Protein AF-A0A2D0J363-F1 (afdb_monomer_lite)

pLDDT: mean 79.47, std 14.92, range [36.75, 96.25]

Foldseek 3Di:
DDDPPPPPDDPPVVLVVQCVVQVVPVVSVCCCCCPVVVHDDPDPDDPDDPVRVVVLDDDDDLVVLAQFDWDKDWDDDWFADKTKIWIWGDDDPPRRIDIDMAIEHAPVLLVDPPNPCNVVVVVCCVVVVYPYDYDRTDDVCVVVVVVVVSCCRRNVNNVCVVPVNDPD

InterPro domains:
  IPR005021 Terminase large subunit-like [PTHR41287] (11-152)
  IPR046462 Terminase large subunit-like, endonuclease domain [PF20441] (14-146)

Radius of gyration: 23.43 Å; chains: 1; bounding box: 70×46×51 Å

Organism: Xenorhabdus budapestensis (NCBI:txid290110)

Structure (mmCIF, N/CA/C/O backbone):
data_AF-A0A2D0J363-F1
#
_entry.id   AF-A0A2D0J363-F1
#
loop_
_atom_site.group_PDB
_atom_site.id
_atom_site.type_symbol
_atom_site.label_atom_id
_atom_site.label_alt_id
_atom_site.label_comp_id
_atom_site.label_asym_id
_atom_site.label_entity_id
_atom_site.label_seq_id
_atom_site.pdbx_PDB_ins_code
_atom_site.Cartn_x
_atom_site.Cartn_y
_atom_site.Cartn_z
_atom_site.occupancy
_atom_site.B_iso_or_equiv
_atom_site.auth_seq_id
_atom_site.auth_comp_id
_atom_site.auth_asym_id
_atom_site.auth_atom_id
_atom_site.pdbx_PDB_model_num
ATOM 1 N N . MET A 1 1 ? 25.646 29.805 -26.004 1.00 36.75 1 MET A N 1
ATOM 2 C CA . MET A 1 1 ? 25.354 29.378 -24.619 1.00 36.75 1 MET A CA 1
ATOM 3 C C . MET A 1 1 ? 26.085 28.066 -24.397 1.00 36.75 1 MET A C 1
ATOM 5 O O . MET A 1 1 ? 25.711 27.077 -25.008 1.00 36.75 1 MET A O 1
ATOM 9 N N . ASN A 1 2 ? 27.182 28.088 -23.638 1.00 37.69 2 ASN A N 1
ATOM 10 C CA . ASN A 1 2 ? 27.960 26.889 -23.325 1.00 37.69 2 ASN A CA 1
ATOM 11 C C . ASN A 1 2 ? 27.240 26.110 -22.225 1.00 37.69 2 ASN A C 1
ATOM 13 O O . ASN A 1 2 ? 27.220 26.542 -21.076 1.00 37.69 2 ASN A O 1
ATOM 17 N N . LEU A 1 3 ? 26.650 24.973 -22.584 1.00 44.69 3 LEU A N 1
ATOM 18 C CA . LEU A 1 3 ? 26.275 23.951 -21.617 1.00 44.69 3 LEU A CA 1
ATOM 19 C C . LEU A 1 3 ? 27.561 23.214 -21.233 1.00 44.69 3 LEU A C 1
ATOM 21 O O . LEU A 1 3 ? 28.046 22.375 -21.988 1.00 44.69 3 LEU A O 1
ATOM 25 N N . SER A 1 4 ? 28.144 23.553 -20.082 1.00 46.59 4 SER A N 1
ATOM 26 C CA . SER A 1 4 ? 29.153 22.701 -19.457 1.00 46.59 4 SER A CA 1
ATOM 27 C C . SER A 1 4 ? 28.446 21.441 -18.964 1.00 46.59 4 SER A C 1
ATOM 29 O O . SER A 1 4 ? 27.830 21.431 -17.897 1.00 46.59 4 SER A O 1
ATOM 31 N N . CYS A 1 5 ? 28.483 20.390 -19.776 1.00 47.28 5 CYS A N 1
ATOM 32 C CA . CYS A 1 5 ? 28.161 19.048 -19.329 1.00 47.28 5 CYS A CA 1
ATOM 33 C C . CYS A 1 5 ? 29.194 18.706 -18.251 1.00 47.28 5 CYS A C 1
ATOM 35 O O . CYS A 1 5 ? 30.387 18.674 -18.547 1.00 47.28 5 CYS A O 1
ATOM 37 N N . ALA A 1 6 ? 28.771 18.555 -16.996 1.00 53.34 6 ALA A N 1
ATOM 38 C CA . ALA A 1 6 ? 29.667 18.096 -15.946 1.00 53.34 6 ALA A CA 1
ATOM 39 C C . ALA A 1 6 ? 30.174 16.706 -16.352 1.00 53.34 6 ALA A C 1
ATOM 41 O O . ALA A 1 6 ? 29.412 15.738 -16.358 1.00 53.34 6 ALA A O 1
ATOM 42 N N . GLU A 1 7 ? 31.437 16.618 -16.760 1.00 54.91 7 GLU A N 1
ATOM 43 C CA . GLU A 1 7 ? 32.107 15.341 -16.947 1.00 54.91 7 GLU A CA 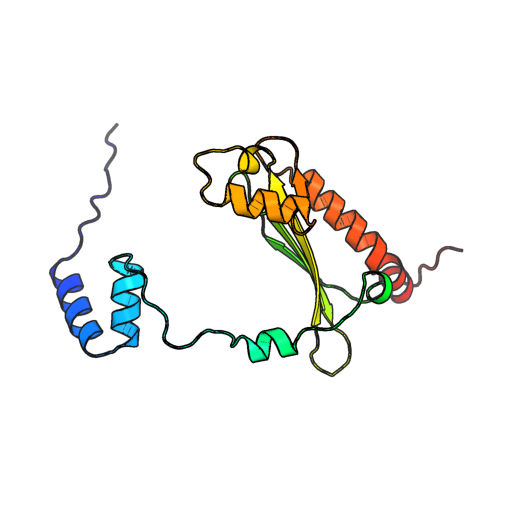1
ATOM 44 C C . GLU A 1 7 ? 32.204 14.685 -15.569 1.00 54.91 7 GLU A C 1
ATOM 46 O O . GLU A 1 7 ? 33.000 15.080 -14.717 1.00 54.91 7 GLU A O 1
ATOM 51 N N . PHE A 1 8 ? 31.348 13.697 -15.320 1.00 57.38 8 PHE A N 1
ATOM 52 C CA . PHE A 1 8 ? 31.499 12.806 -14.179 1.00 57.38 8 PHE A CA 1
ATOM 53 C C . PHE A 1 8 ? 32.713 11.915 -14.443 1.00 57.38 8 PHE A C 1
ATOM 55 O O . PHE A 1 8 ? 32.602 10.825 -15.001 1.00 57.38 8 PHE A O 1
ATOM 62 N N . VAL A 1 9 ? 33.894 12.408 -14.079 1.00 68.44 9 VAL A N 1
ATOM 63 C CA . VAL A 1 9 ? 35.129 11.631 -14.141 1.00 68.44 9 VAL A CA 1
ATOM 64 C C . VAL A 1 9 ? 35.116 10.635 -12.985 1.00 68.44 9 VAL A C 1
ATOM 66 O O . VAL A 1 9 ? 35.175 11.008 -11.814 1.00 68.44 9 VAL A O 1
ATOM 69 N N . LEU A 1 10 ? 35.012 9.350 -13.316 1.00 66.44 10 LEU A N 1
ATOM 70 C CA . LEU A 1 10 ? 35.218 8.267 -12.361 1.00 66.44 10 LEU A CA 1
ATOM 71 C C . LEU A 1 10 ? 36.716 8.152 -12.063 1.00 66.44 10 LEU A C 1
ATOM 73 O O . LEU A 1 10 ? 37.503 7.808 -12.944 1.00 66.44 10 LEU A O 1
ATOM 77 N N . ASP A 1 11 ? 37.108 8.411 -10.816 1.00 84.81 11 ASP A N 1
ATOM 78 C CA . ASP A 1 11 ? 38.463 8.129 -10.345 1.00 84.81 11 ASP A CA 1
ATOM 79 C C . ASP A 1 11 ? 38.690 6.608 -10.311 1.00 84.81 11 ASP A C 1
ATOM 81 O O . ASP A 1 11 ? 38.217 5.887 -9.425 1.00 84.81 11 ASP A O 1
ATOM 85 N N . SER A 1 12 ? 39.420 6.117 -11.313 1.00 83.31 12 SER A N 1
ATOM 86 C CA . SER A 1 12 ? 39.727 4.698 -11.471 1.00 83.31 12 SER A CA 1
ATOM 87 C C . SER A 1 12 ? 40.563 4.136 -10.320 1.00 83.31 12 SER A C 1
ATOM 89 O O . SER A 1 12 ? 40.433 2.948 -10.017 1.00 83.31 12 SER A O 1
ATOM 91 N N . ALA A 1 13 ? 41.423 4.941 -9.689 1.00 87.50 13 ALA A N 1
ATOM 92 C CA . ALA A 1 13 ? 42.258 4.481 -8.583 1.00 87.50 13 ALA A CA 1
ATOM 93 C C . ALA A 1 13 ? 41.412 4.303 -7.317 1.00 87.50 13 ALA A C 1
ATOM 95 O O . ALA A 1 13 ? 41.480 3.255 -6.670 1.00 87.50 13 ALA A O 1
ATOM 96 N N . ALA A 1 14 ? 40.538 5.270 -7.026 1.00 85.44 14 ALA A N 1
ATOM 97 C CA . ALA A 1 14 ? 39.591 5.177 -5.917 1.00 85.44 14 ALA A CA 1
ATOM 98 C C . ALA A 1 14 ? 38.602 4.010 -6.091 1.00 85.44 14 ALA A C 1
ATOM 100 O O . ALA A 1 14 ? 38.313 3.285 -5.133 1.00 85.44 14 ALA A O 1
ATOM 101 N N . LEU A 1 15 ? 38.109 3.781 -7.316 1.00 86.12 15 LEU A N 1
ATOM 102 C CA . LEU A 1 15 ? 37.243 2.641 -7.619 1.00 86.12 15 LEU A CA 1
ATOM 103 C C . LEU A 1 15 ? 37.978 1.309 -7.409 1.00 86.12 15 LEU A C 1
ATOM 105 O O . LEU A 1 15 ? 37.422 0.399 -6.795 1.00 86.12 15 LEU A O 1
ATOM 109 N N . HIS A 1 16 ? 39.226 1.200 -7.873 1.00 90.19 16 HIS A N 1
ATOM 110 C CA . HIS A 1 16 ? 40.041 -0.000 -7.691 1.00 90.19 16 HIS A CA 1
ATOM 111 C C . HIS A 1 16 ? 40.266 -0.324 -6.209 1.00 90.19 16 HIS A C 1
ATOM 113 O O . HIS A 1 16 ? 40.027 -1.454 -5.788 1.00 90.19 16 HIS A O 1
ATOM 119 N N . ASP A 1 17 ? 40.664 0.665 -5.409 1.00 90.38 17 ASP A N 1
ATOM 120 C CA . ASP A 1 17 ? 40.891 0.491 -3.970 1.00 90.38 17 ASP A CA 1
ATOM 121 C C . ASP A 1 17 ? 39.600 0.081 -3.236 1.00 90.38 17 ASP A C 1
ATOM 123 O O . ASP A 1 17 ? 39.597 -0.837 -2.413 1.00 90.38 17 ASP A O 1
ATOM 127 N N . THR A 1 18 ? 38.466 0.680 -3.615 1.00 87.44 18 THR A N 1
ATOM 128 C CA . THR A 1 18 ? 37.142 0.313 -3.085 1.00 87.44 18 THR A CA 1
ATOM 129 C C . THR A 1 18 ? 36.781 -1.140 -3.413 1.00 87.44 18 THR A C 1
ATOM 131 O O . THR A 1 18 ? 36.306 -1.866 -2.540 1.00 87.44 18 THR A O 1
ATOM 134 N N . ILE A 1 19 ? 37.046 -1.599 -4.644 1.00 93.00 19 ILE A N 1
ATOM 135 C CA . ILE A 1 19 ? 36.819 -2.995 -5.058 1.00 93.00 19 ILE A CA 1
ATOM 136 C C . ILE A 1 19 ? 37.680 -3.952 -4.226 1.00 93.00 19 ILE A C 1
ATOM 138 O O . ILE A 1 19 ? 37.171 -4.975 -3.767 1.00 93.00 19 ILE A O 1
ATOM 142 N N . GLN A 1 20 ? 38.965 -3.640 -4.023 1.00 92.25 20 GLN A N 1
ATOM 143 C CA . GLN A 1 20 ? 39.873 -4.510 -3.266 1.00 92.25 20 GLN A CA 1
ATOM 144 C C . GLN A 1 20 ? 39.455 -4.639 -1.803 1.00 92.25 20 GLN A C 1
ATOM 146 O O . GLN A 1 20 ? 39.408 -5.750 -1.276 1.00 92.25 20 GLN A O 1
ATOM 151 N N . LYS A 1 21 ? 39.080 -3.524 -1.167 1.00 89.50 21 LYS A N 1
ATOM 152 C CA . LYS A 1 21 ? 38.563 -3.521 0.208 1.00 89.50 21 LYS A CA 1
ATOM 153 C C . LYS A 1 21 ? 37.280 -4.343 0.329 1.00 89.50 21 LYS A C 1
ATOM 155 O O . LYS A 1 21 ? 37.174 -5.185 1.219 1.00 89.50 21 LYS A O 1
ATOM 160 N N . ALA A 1 22 ? 36.346 -4.160 -0.606 1.00 87.88 22 ALA A N 1
ATOM 161 C CA . ALA A 1 22 ? 35.055 -4.839 -0.581 1.00 87.88 22 ALA A CA 1
ATOM 162 C C . ALA A 1 22 ? 35.173 -6.366 -0.734 1.00 87.88 22 ALA A C 1
ATOM 164 O O . ALA A 1 22 ? 34.414 -7.092 -0.100 1.00 87.88 22 ALA A O 1
ATOM 165 N N . ARG A 1 23 ? 36.136 -6.881 -1.515 1.00 87.94 23 ARG A N 1
ATOM 166 C CA . ARG A 1 23 ? 36.332 -8.335 -1.716 1.00 87.94 23 ARG A CA 1
ATOM 167 C C . ARG A 1 23 ? 36.611 -9.112 -0.429 1.00 87.94 23 ARG A C 1
ATOM 169 O O . ARG A 1 23 ? 36.296 -10.295 -0.366 1.00 87.94 23 ARG A O 1
ATOM 176 N N . GLY A 1 24 ? 37.206 -8.467 0.574 1.00 85.44 24 GLY A N 1
ATOM 177 C CA . GLY A 1 24 ? 37.508 -9.095 1.861 1.00 85.44 24 GLY A CA 1
ATOM 178 C C . GLY A 1 24 ? 36.327 -9.139 2.833 1.00 85.44 24 GLY A C 1
ATOM 179 O O . GLY A 1 24 ? 36.437 -9.771 3.880 1.00 85.44 24 GLY A O 1
ATOM 180 N N . ILE A 1 25 ? 35.217 -8.457 2.526 1.00 86.12 25 ILE A N 1
ATOM 181 C CA . ILE A 1 25 ? 34.100 -8.254 3.455 1.00 86.12 25 ILE A CA 1
ATOM 182 C C . ILE A 1 25 ? 32.781 -8.555 2.719 1.00 86.12 25 ILE A C 1
ATOM 184 O O . ILE A 1 25 ? 32.334 -7.732 1.920 1.00 86.12 25 ILE A O 1
ATOM 188 N N . PRO A 1 26 ? 32.111 -9.692 2.995 1.00 80.12 26 PRO A N 1
ATOM 189 C CA . PRO A 1 26 ? 30.920 -10.130 2.254 1.00 80.12 26 PRO A CA 1
ATOM 190 C C . PRO A 1 26 ? 29.798 -9.082 2.138 1.00 80.12 26 PRO A C 1
ATOM 192 O O . PRO A 1 26 ? 29.195 -8.923 1.074 1.00 80.12 26 PRO A O 1
ATOM 195 N N . SER A 1 27 ? 29.550 -8.311 3.202 1.00 79.94 27 SER A N 1
ATOM 196 C CA . SER A 1 27 ? 28.551 -7.236 3.203 1.00 79.94 27 SER A CA 1
ATOM 197 C C . SER A 1 27 ? 28.938 -6.066 2.292 1.00 79.94 27 SER A C 1
ATOM 199 O O . SER A 1 27 ? 28.098 -5.574 1.539 1.00 79.94 27 SER A O 1
ATOM 201 N N . GLN A 1 28 ? 30.211 -5.658 2.288 1.00 87.06 28 GLN A N 1
ATOM 202 C CA . GLN A 1 28 ? 30.709 -4.604 1.397 1.00 87.06 28 GLN A CA 1
ATOM 203 C C . GLN A 1 28 ? 30.779 -5.077 -0.054 1.00 87.06 28 GLN A C 1
ATOM 205 O O . GLN A 1 28 ? 30.525 -4.291 -0.961 1.00 87.06 28 GLN A O 1
ATOM 210 N N . TRP A 1 29 ? 31.079 -6.356 -0.292 1.00 87.88 29 TRP A N 1
ATOM 211 C CA . TRP A 1 29 ? 31.026 -6.938 -1.631 1.00 87.88 29 TRP A CA 1
ATOM 212 C C . TRP A 1 29 ? 29.604 -6.915 -2.196 1.00 87.88 29 TRP A C 1
ATOM 214 O O . TRP A 1 29 ? 29.386 -6.463 -3.317 1.00 87.88 29 TRP A O 1
ATOM 224 N N . THR A 1 30 ? 28.625 -7.313 -1.384 1.00 82.12 30 THR A N 1
ATOM 225 C CA . THR A 1 30 ? 27.197 -7.260 -1.725 1.00 82.12 30 THR A CA 1
ATOM 226 C C . THR A 1 30 ? 26.738 -5.831 -2.018 1.00 82.12 30 THR A C 1
ATOM 228 O O . THR A 1 30 ? 26.055 -5.583 -3.013 1.00 82.12 30 THR A O 1
ATOM 231 N N . GLU A 1 31 ? 27.154 -4.868 -1.194 1.00 85.00 31 GLU A N 1
ATOM 232 C CA . GLU A 1 31 ? 26.893 -3.450 -1.430 1.00 85.00 31 GLU A CA 1
ATOM 233 C C . GLU A 1 31 ? 27.554 -2.948 -2.722 1.00 85.00 31 GLU A C 1
ATOM 235 O O . GLU A 1 31 ? 26.914 -2.237 -3.496 1.00 85.00 31 GLU A O 1
ATOM 240 N N . MET A 1 32 ? 28.806 -3.333 -2.986 1.00 88.50 32 MET A N 1
ATOM 241 C CA . MET A 1 32 ? 29.548 -2.961 -4.193 1.00 88.50 32 MET A CA 1
ATOM 242 C C . MET A 1 32 ? 28.835 -3.470 -5.449 1.00 88.50 32 MET A C 1
ATOM 244 O O . MET A 1 32 ? 28.589 -2.707 -6.385 1.00 88.50 32 MET A O 1
ATOM 248 N N . LEU A 1 33 ? 28.449 -4.744 -5.454 1.00 85.75 33 LEU A N 1
ATOM 249 C CA . LEU A 1 33 ? 27.700 -5.357 -6.544 1.00 85.75 33 LEU A CA 1
ATOM 250 C C . LEU A 1 33 ? 26.346 -4.663 -6.745 1.00 85.75 33 LEU A C 1
ATOM 252 O O . LEU A 1 33 ? 26.042 -4.243 -7.860 1.00 85.75 33 LEU A O 1
ATOM 256 N N . THR A 1 34 ? 25.594 -4.439 -5.666 1.00 86.00 34 THR A N 1
ATOM 257 C CA . THR A 1 34 ? 24.236 -3.880 -5.734 1.00 86.00 34 THR A CA 1
ATOM 258 C C . THR A 1 34 ? 24.226 -2.393 -6.099 1.00 86.00 34 THR A C 1
ATOM 260 O O . THR A 1 34 ? 23.484 -1.988 -6.987 1.00 86.00 34 THR A O 1
ATOM 263 N N . LYS A 1 35 ? 25.046 -1.562 -5.442 1.00 83.12 35 LYS A N 1
ATOM 264 C CA . LYS A 1 35 ? 24.992 -0.091 -5.557 1.00 83.12 35 LYS A CA 1
ATOM 265 C C . LYS A 1 35 ? 25.922 0.501 -6.615 1.00 83.12 35 LYS A C 1
ATOM 267 O O . LYS A 1 35 ? 25.689 1.627 -7.046 1.00 83.12 35 LYS A O 1
ATOM 272 N N . ARG A 1 36 ? 27.009 -0.185 -6.990 1.00 87.12 36 ARG A N 1
ATOM 273 C CA . ARG A 1 36 ? 28.007 0.344 -7.947 1.00 87.12 36 ARG A CA 1
ATOM 274 C C . ARG A 1 36 ? 27.984 -0.370 -9.293 1.00 87.12 36 ARG A C 1
ATOM 276 O O . ARG A 1 36 ? 28.300 0.257 -10.297 1.00 87.12 36 ARG A O 1
ATOM 283 N N . PHE A 1 37 ? 27.595 -1.643 -9.316 1.00 88.00 37 PHE A N 1
ATOM 284 C CA . PHE A 1 37 ? 27.518 -2.443 -10.542 1.00 88.00 37 PHE A CA 1
ATOM 285 C C . PHE A 1 37 ? 26.091 -2.835 -10.939 1.00 88.00 37 PHE A C 1
ATOM 287 O O . PHE A 1 37 ? 25.913 -3.452 -11.986 1.00 88.00 37 PHE A O 1
ATOM 294 N N . ASN A 1 38 ? 25.080 -2.458 -10.145 1.00 85.06 38 ASN A N 1
ATOM 295 C CA . ASN A 1 38 ? 23.669 -2.798 -10.365 1.00 85.06 38 ASN A CA 1
ATOM 296 C C . ASN A 1 38 ? 23.417 -4.311 -10.517 1.00 85.06 38 ASN A C 1
ATOM 298 O O . ASN A 1 38 ? 22.506 -4.739 -11.227 1.00 85.06 38 ASN A O 1
ATOM 302 N N . ILE A 1 39 ? 24.231 -5.130 -9.852 1.00 85.00 39 ILE A N 1
ATOM 303 C CA . ILE A 1 39 ? 24.079 -6.581 -9.787 1.00 85.00 39 ILE A CA 1
ATOM 304 C C . ILE A 1 39 ? 23.252 -6.897 -8.546 1.00 85.00 39 ILE A C 1
ATOM 306 O O . ILE A 1 39 ? 23.686 -6.657 -7.421 1.00 85.00 39 ILE A O 1
ATOM 310 N N . TRP A 1 40 ? 22.061 -7.453 -8.755 1.00 76.00 40 TRP A N 1
ATOM 311 C CA . TRP A 1 40 ? 21.211 -7.914 -7.664 1.00 76.00 40 TRP A CA 1
ATOM 312 C C . TRP A 1 40 ? 21.859 -9.095 -6.947 1.00 76.00 40 TRP A C 1
ATOM 314 O O . TRP A 1 40 ? 21.996 -10.184 -7.505 1.00 76.00 40 TRP A O 1
ATOM 324 N N . CYS A 1 41 ? 22.225 -8.880 -5.692 1.00 74.50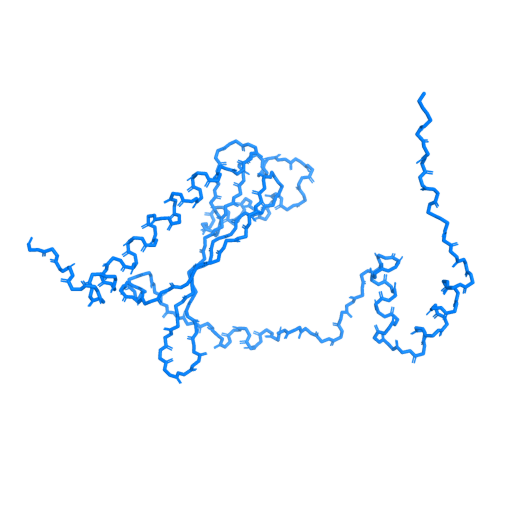 41 CYS A N 1
ATOM 325 C CA . CYS A 1 41 ? 22.649 -9.931 -4.784 1.00 74.50 41 CYS A CA 1
ATOM 326 C C . CYS A 1 41 ? 21.487 -10.271 -3.849 1.00 74.50 41 CYS A C 1
ATOM 328 O O . CYS A 1 41 ? 20.797 -9.378 -3.356 1.00 74.50 41 CYS A O 1
ATOM 330 N N . GLN A 1 42 ? 21.260 -11.558 -3.590 1.00 63.84 42 GLN A N 1
ATOM 331 C CA . GLN A 1 42 ? 20.357 -11.960 -2.516 1.00 63.84 42 GLN A CA 1
ATOM 332 C C . GLN A 1 42 ? 21.011 -11.564 -1.188 1.00 63.84 42 GLN A C 1
ATOM 334 O O . GLN A 1 42 ? 22.078 -12.069 -0.851 1.00 63.84 42 GLN A O 1
ATOM 339 N N . GLY A 1 43 ? 20.405 -10.627 -0.456 1.00 59.62 43 GLY A N 1
ATOM 340 C CA . GLY A 1 43 ? 20.805 -10.367 0.924 1.00 59.62 43 GLY A CA 1
ATOM 341 C C . GLY A 1 43 ? 20.609 -11.642 1.742 1.00 59.62 43 GLY A C 1
ATOM 342 O O . GLY A 1 43 ? 19.522 -12.215 1.721 1.00 59.62 43 GLY A O 1
ATOM 343 N N . GLU A 1 44 ? 21.652 -12.093 2.440 1.00 59.09 44 GLU A N 1
ATOM 344 C CA . GLU A 1 44 ? 21.671 -13.379 3.158 1.00 59.09 44 GLU A CA 1
ATOM 345 C C . GLU A 1 44 ? 20.673 -13.462 4.328 1.00 59.09 44 GLU A C 1
ATOM 347 O O . GLU A 1 44 ? 20.485 -14.533 4.900 1.00 59.09 44 GLU A O 1
ATOM 352 N N . ILE A 1 45 ? 19.998 -12.365 4.690 1.00 63.34 45 ILE A N 1
ATOM 353 C CA . ILE A 1 45 ? 19.007 -12.349 5.767 1.00 63.34 45 ILE A CA 1
ATOM 354 C C . ILE A 1 45 ? 17.793 -11.522 5.319 1.00 63.34 45 ILE A C 1
ATOM 356 O O . ILE A 1 45 ? 17.918 -10.303 5.165 1.00 63.34 45 ILE A O 1
ATOM 360 N N . PRO A 1 46 ? 16.612 -12.134 5.106 1.00 63.31 46 PRO A N 1
ATOM 361 C CA . PRO A 1 46 ? 15.391 -11.371 4.892 1.00 63.31 46 PRO A CA 1
ATOM 362 C C . PRO A 1 46 ? 15.125 -10.503 6.125 1.00 63.31 46 PRO A C 1
ATOM 364 O O . PRO A 1 46 ? 15.166 -10.997 7.251 1.00 63.31 46 PRO A O 1
ATOM 367 N N . TRP A 1 47 ? 14.837 -9.214 5.916 1.00 73.56 47 TRP A N 1
ATOM 368 C CA . TRP A 1 47 ? 14.535 -8.270 7.005 1.00 73.56 47 TRP A CA 1
ATOM 369 C C . TRP A 1 47 ? 13.431 -8.791 7.939 1.00 73.56 47 TRP A C 1
ATOM 371 O O . TRP A 1 47 ? 13.477 -8.568 9.147 1.00 73.56 47 TRP A O 1
ATOM 381 N N . MET A 1 48 ? 12.472 -9.537 7.385 1.00 79.56 48 MET A N 1
ATOM 382 C CA . MET A 1 48 ? 11.435 -10.227 8.135 1.00 79.56 48 MET A CA 1
ATOM 383 C C . MET A 1 48 ? 11.230 -11.632 7.570 1.00 79.56 48 MET A C 1
ATOM 385 O O . MET A 1 48 ? 10.988 -11.802 6.376 1.00 79.56 48 MET A O 1
ATOM 389 N N . GLY A 1 49 ? 11.328 -12.646 8.430 1.00 82.25 49 GLY A N 1
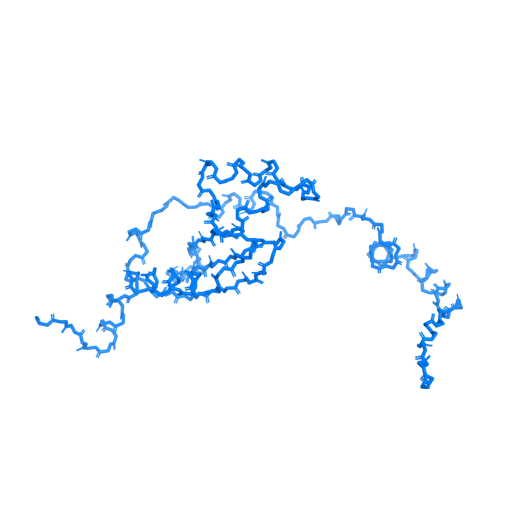ATOM 390 C CA . GLY A 1 49 ? 11.018 -14.023 8.056 1.00 82.25 49 GLY A CA 1
ATOM 391 C C . GLY A 1 49 ? 9.520 -14.217 7.813 1.00 82.25 49 GLY A C 1
ATOM 392 O O . GLY A 1 49 ? 8.688 -13.608 8.487 1.00 82.25 49 GLY A O 1
ATOM 393 N N . GLU A 1 50 ? 9.167 -15.112 6.890 1.00 83.19 50 GLU A N 1
ATOM 394 C CA . GLU A 1 50 ? 7.771 -15.409 6.537 1.00 83.19 50 GLU A CA 1
ATOM 395 C C . GLU A 1 50 ? 6.932 -15.835 7.755 1.00 83.19 50 GLU A C 1
ATOM 397 O O . GLU A 1 50 ? 5.786 -15.413 7.897 1.00 83.19 50 GLU A O 1
ATOM 402 N N . GLY A 1 51 ? 7.509 -16.627 8.667 1.00 87.44 51 GLY A N 1
ATOM 403 C CA . GLY A 1 51 ? 6.839 -17.050 9.901 1.00 87.44 51 GLY A CA 1
ATOM 404 C C . GLY A 1 51 ? 6.504 -15.881 10.830 1.00 87.44 51 GLY A C 1
ATOM 405 O O . GLY A 1 51 ? 5.399 -15.825 11.363 1.00 87.44 51 GLY A O 1
ATOM 406 N N . THR A 1 52 ? 7.416 -14.912 10.966 1.00 86.94 52 THR A N 1
ATOM 407 C CA . THR A 1 52 ? 7.179 -13.688 11.744 1.00 86.94 52 THR A CA 1
ATOM 408 C C . THR A 1 52 ? 6.067 -12.859 11.111 1.00 86.94 52 THR A C 1
ATOM 410 O O . THR A 1 52 ? 5.146 -12.454 11.813 1.00 86.94 52 THR A O 1
ATOM 413 N N . TRP A 1 53 ? 6.092 -12.680 9.786 1.00 87.19 53 TRP A N 1
ATOM 414 C CA . TRP A 1 53 ? 5.032 -11.967 9.066 1.00 87.19 53 TRP A CA 1
ATOM 415 C C . TRP A 1 53 ? 3.662 -12.630 9.252 1.00 87.19 53 TRP A C 1
ATOM 417 O O . TRP A 1 53 ? 2.703 -11.973 9.651 1.00 87.19 53 TRP A O 1
ATOM 427 N N . LYS A 1 54 ? 3.577 -13.951 9.047 1.00 88.56 54 LYS A N 1
ATOM 428 C CA . LYS A 1 54 ? 2.338 -14.719 9.245 1.00 88.56 54 LYS A CA 1
ATOM 429 C C . LYS A 1 54 ? 1.839 -14.662 10.688 1.00 88.56 54 LYS A C 1
ATOM 431 O O . LYS A 1 54 ? 0.635 -14.603 10.901 1.00 88.56 54 LYS A O 1
ATOM 436 N N . SER A 1 55 ? 2.737 -14.629 11.675 1.00 89.56 55 SER A N 1
ATOM 437 C CA . SER A 1 55 ? 2.351 -14.520 13.091 1.00 89.56 55 SER A CA 1
ATOM 438 C C . SER A 1 55 ? 1.698 -13.181 13.457 1.00 89.56 55 SER A C 1
ATOM 440 O O . SER A 1 55 ? 1.016 -13.098 14.476 1.00 89.56 55 SER A O 1
ATOM 442 N N . CYS A 1 56 ? 1.879 -12.148 12.626 1.00 88.50 56 CYS A N 1
ATOM 443 C CA . CYS A 1 56 ? 1.224 -10.853 12.792 1.00 88.50 56 CYS A CA 1
ATOM 444 C C . CYS A 1 56 ? -0.210 -10.829 12.241 1.00 88.50 56 CYS A C 1
ATOM 446 O O . CYS A 1 56 ? -0.912 -9.843 12.463 1.00 88.50 56 CYS A O 1
ATOM 448 N N . GLN A 1 57 ? -0.647 -11.866 11.515 1.00 89.38 57 GLN A N 1
ATOM 449 C CA . GLN A 1 57 ? -1.997 -11.920 10.966 1.00 89.38 57 GLN A CA 1
ATOM 450 C C . GLN A 1 57 ? -3.025 -11.979 12.100 1.00 89.38 57 GLN A C 1
ATOM 452 O O . GLN A 1 57 ? -2.961 -12.832 12.985 1.00 89.38 57 GLN A O 1
ATOM 457 N N . LEU A 1 58 ? -3.981 -11.059 12.050 1.00 88.88 58 LEU A N 1
ATOM 458 C CA . LEU A 1 58 ? -5.141 -11.007 12.925 1.00 88.88 58 LEU A CA 1
ATOM 459 C C . LEU A 1 58 ? -6.371 -10.844 12.041 1.00 88.88 58 LEU A C 1
ATOM 461 O O . LEU A 1 58 ? -6.343 -10.049 11.102 1.00 88.88 58 LEU A O 1
ATOM 465 N N . ASP A 1 59 ? -7.431 -11.575 12.361 1.00 90.69 59 ASP A N 1
ATOM 466 C CA . ASP A 1 59 ? -8.716 -11.428 11.689 1.00 90.69 59 ASP A CA 1
ATOM 467 C C . ASP A 1 59 ? -9.525 -10.341 12.407 1.00 90.69 59 ASP A C 1
ATOM 469 O O . ASP A 1 59 ? -9.819 -10.456 13.597 1.00 90.69 59 ASP A O 1
ATOM 473 N N . TYR A 1 60 ? -9.824 -9.265 11.688 1.00 92.12 60 TYR A N 1
ATOM 474 C CA . TYR A 1 60 ? -10.669 -8.146 12.107 1.00 92.12 60 TYR A CA 1
ATOM 475 C C . TYR A 1 60 ? -11.221 -7.461 10.856 1.00 92.12 60 TYR A C 1
ATOM 477 O O . TYR A 1 60 ? -10.685 -7.630 9.755 1.00 92.12 60 TYR A O 1
ATOM 485 N N . ASP A 1 61 ? -12.283 -6.682 11.019 1.00 91.00 61 ASP A N 1
ATOM 486 C CA . ASP A 1 61 ? -12.869 -5.887 9.949 1.00 91.00 61 ASP A CA 1
ATOM 487 C C . ASP A 1 61 ? -12.885 -4.385 10.278 1.00 91.00 61 ASP A C 1
ATOM 489 O O . ASP A 1 61 ? -12.393 -3.922 11.306 1.00 91.00 61 ASP A O 1
ATOM 493 N N . GLU A 1 62 ? -13.399 -3.573 9.356 1.00 89.06 62 GLU A N 1
ATOM 494 C CA . GLU A 1 62 ? -13.409 -2.115 9.512 1.00 89.06 62 GLU A CA 1
ATOM 495 C C . GLU A 1 62 ? -14.329 -1.620 10.633 1.00 89.06 62 GLU A C 1
ATOM 497 O O . GLU A 1 62 ? -14.145 -0.504 11.118 1.00 89.06 62 GLU A O 1
ATOM 502 N N . ASN A 1 63 ? -15.320 -2.409 11.051 1.00 89.44 63 ASN A N 1
ATOM 503 C CA . ASN A 1 63 ? -16.176 -2.074 12.184 1.00 89.44 63 ASN A CA 1
ATOM 504 C C . ASN A 1 63 ? -15.417 -2.168 13.505 1.00 89.44 63 ASN A C 1
ATOM 506 O O . ASN A 1 63 ? -15.655 -1.327 14.370 1.00 89.44 63 ASN A O 1
ATOM 510 N N . ASP A 1 64 ? -14.475 -3.105 13.626 1.00 89.12 64 ASP A N 1
ATOM 511 C CA . ASP A 1 64 ? -13.612 -3.241 14.807 1.00 89.12 64 ASP A CA 1
ATOM 512 C C . ASP A 1 64 ? -12.686 -2.027 14.997 1.00 89.12 64 ASP A C 1
ATOM 514 O O . ASP A 1 64 ? -12.193 -1.770 16.094 1.00 89.12 64 ASP A O 1
ATOM 518 N N . LEU A 1 65 ? -12.459 -1.255 13.928 1.00 89.94 65 LEU A N 1
ATOM 519 C CA . LEU A 1 65 ? -11.589 -0.077 13.921 1.00 89.94 65 LEU A CA 1
ATOM 520 C C . LEU A 1 65 ? -12.332 1.236 14.210 1.00 89.94 65 LEU A C 1
ATOM 522 O O . LEU A 1 65 ? -11.701 2.280 14.398 1.00 89.94 65 LEU A O 1
ATOM 526 N N . LYS A 1 66 ? -13.670 1.223 14.218 1.00 88.44 66 LYS A N 1
ATOM 527 C CA . LYS A 1 66 ? -14.476 2.436 14.410 1.00 88.44 66 LYS A CA 1
ATOM 528 C C . LYS A 1 66 ? -14.321 2.977 15.828 1.00 88.44 66 LYS A C 1
ATOM 530 O O . LYS A 1 66 ? -14.493 2.266 16.810 1.00 88.44 66 LYS A O 1
ATOM 535 N N . GLY A 1 67 ? -14.065 4.276 15.932 1.00 84.44 67 GLY A N 1
ATOM 536 C CA . GLY A 1 67 ? -13.877 4.983 17.196 1.00 84.44 67 GLY A CA 1
ATOM 537 C C . GLY A 1 67 ? -12.512 4.790 17.843 1.00 84.44 67 GLY A C 1
ATOM 538 O O . GLY A 1 67 ? -12.285 5.334 18.924 1.00 84.44 67 GLY A O 1
ATOM 539 N N . LEU A 1 68 ? -11.599 4.065 17.198 1.00 86.50 68 LEU A N 1
ATOM 540 C CA . LEU A 1 68 ? -10.216 3.977 17.641 1.00 86.50 68 LEU A CA 1
ATOM 541 C C . LEU A 1 68 ? -9.418 5.205 17.189 1.00 86.50 68 LEU A C 1
ATOM 543 O O . LEU A 1 68 ? -9.665 5.791 16.132 1.00 86.50 68 LEU A O 1
ATOM 547 N N . GLU A 1 69 ? -8.419 5.569 17.992 1.00 85.88 69 GLU A N 1
ATOM 548 C CA . GLU A 1 69 ? -7.397 6.519 17.563 1.00 85.88 69 GLU A CA 1
ATOM 549 C C . GLU A 1 69 ? -6.613 5.913 16.398 1.00 85.88 69 GLU A C 1
ATOM 551 O O . GLU A 1 69 ? -6.236 4.740 16.434 1.00 85.88 69 GLU A O 1
ATOM 556 N N . CYS A 1 70 ? -6.361 6.708 15.361 1.00 88.62 70 CYS A N 1
ATOM 557 C CA . CYS A 1 70 ? -5.594 6.247 14.218 1.00 88.62 70 CYS A CA 1
ATOM 558 C C . CYS A 1 70 ? -4.662 7.330 13.691 1.00 88.62 70 CYS A C 1
ATOM 560 O O . CYS A 1 70 ? -4.971 8.523 13.726 1.00 88.62 70 CYS A O 1
ATOM 562 N N . TYR A 1 71 ? -3.538 6.875 13.157 1.00 88.00 71 TYR A N 1
ATOM 563 C CA . TYR A 1 71 ? -2.561 7.678 12.440 1.00 88.00 71 TYR A CA 1
ATOM 564 C C . TYR A 1 71 ? -2.555 7.222 10.998 1.00 88.00 71 TYR A C 1
ATOM 566 O O . TYR A 1 71 ? -2.703 6.031 10.736 1.00 88.00 71 TYR A O 1
ATOM 574 N N . ALA A 1 72 ? -2.369 8.138 10.060 1.00 88.38 72 ALA A N 1
ATOM 575 C CA . ALA A 1 72 ? -2.449 7.780 8.660 1.00 88.38 72 ALA A CA 1
ATOM 576 C C . ALA A 1 72 ? -1.239 8.281 7.873 1.00 88.38 72 ALA A C 1
ATOM 578 O O . ALA A 1 72 ? -0.809 9.423 8.028 1.00 88.38 72 ALA A O 1
ATOM 579 N N . GLY A 1 73 ? -0.686 7.394 7.050 1.00 88.12 73 GLY A N 1
ATOM 580 C CA . GLY A 1 73 ? 0.424 7.660 6.144 1.00 88.12 73 GLY A CA 1
ATOM 581 C C . GLY A 1 73 ? -0.030 7.555 4.693 1.00 88.12 73 GLY A C 1
ATOM 582 O O . GLY A 1 73 ? -0.848 6.696 4.354 1.00 88.12 73 GLY A O 1
ATOM 583 N N . LEU A 1 74 ? 0.504 8.433 3.847 1.00 88.88 74 LEU A N 1
ATOM 584 C CA . LEU A 1 74 ? 0.273 8.419 2.409 1.00 88.88 74 LEU A CA 1
ATOM 585 C C . LEU A 1 74 ? 1.607 8.232 1.692 1.00 88.88 74 LEU A C 1
ATOM 587 O O . LEU A 1 74 ? 2.564 8.955 1.963 1.00 88.88 74 LEU A O 1
ATOM 591 N N . ASP A 1 75 ? 1.634 7.281 0.771 1.00 90.94 75 ASP A N 1
ATOM 592 C CA . ASP A 1 75 ? 2.703 7.088 -0.201 1.00 90.94 75 ASP A CA 1
ATOM 593 C C . ASP A 1 75 ? 2.133 7.408 -1.582 1.00 90.94 75 ASP A C 1
ATOM 595 O O . ASP A 1 75 ? 1.185 6.762 -2.029 1.00 90.94 75 ASP A O 1
ATOM 599 N N . LEU A 1 76 ? 2.633 8.474 -2.202 1.00 87.00 76 LEU A N 1
ATOM 600 C CA . LEU A 1 76 ? 2.019 9.102 -3.366 1.00 87.00 76 LEU A CA 1
ATOM 601 C C . LEU A 1 76 ? 2.831 8.826 -4.633 1.00 87.00 76 LEU A C 1
ATOM 603 O O . LEU A 1 76 ? 4.041 9.038 -4.673 1.00 87.00 76 LEU A O 1
ATOM 607 N N . SER A 1 77 ? 2.130 8.440 -5.696 1.00 86.69 77 SER A N 1
ATOM 608 C CA . SER A 1 77 ? 2.661 8.321 -7.054 1.00 86.69 77 SER A CA 1
ATOM 609 C C . SER A 1 77 ? 1.778 9.071 -8.050 1.00 86.69 77 SER A C 1
ATOM 611 O O . SER A 1 77 ? 0.606 9.327 -7.786 1.00 86.69 77 SER A O 1
ATOM 613 N N . LEU A 1 78 ? 2.345 9.416 -9.208 1.00 76.44 78 LEU A N 1
ATOM 614 C CA . LEU A 1 78 ? 1.672 10.163 -10.272 1.00 76.44 78 LEU A CA 1
ATOM 615 C C . LEU A 1 78 ? 1.159 9.259 -11.390 1.00 76.44 78 LEU A C 1
ATOM 617 O O . LEU A 1 78 ? -0.040 9.218 -11.619 1.00 76.44 78 LEU A O 1
ATOM 621 N N . THR A 1 79 ? 2.034 8.567 -12.120 1.00 74.81 79 THR A N 1
ATOM 622 C CA . THR A 1 79 ? 1.642 7.930 -13.394 1.00 74.81 79 THR A CA 1
ATOM 623 C C . THR A 1 79 ? 1.966 6.447 -13.483 1.00 74.81 79 THR A C 1
ATOM 625 O O . THR A 1 79 ? 1.228 5.726 -14.145 1.00 74.81 79 THR A O 1
ATOM 628 N N . GLY A 1 80 ? 3.050 5.973 -12.861 1.00 76.69 80 GLY A N 1
ATOM 629 C CA . GLY A 1 80 ? 3.571 4.615 -13.077 1.00 76.69 80 GLY A CA 1
ATOM 630 C C . GLY A 1 80 ? 3.367 3.634 -11.924 1.00 76.69 80 GLY A C 1
ATOM 631 O O . GLY A 1 80 ? 3.250 2.433 -12.176 1.00 76.69 80 GLY A O 1
ATOM 632 N N . ASP A 1 81 ? 3.298 4.137 -10.691 1.00 85.56 81 ASP A N 1
ATOM 633 C CA . ASP A 1 81 ? 3.297 3.310 -9.482 1.00 85.56 81 ASP A CA 1
ATOM 634 C C . ASP A 1 81 ? 1.991 3.431 -8.693 1.00 85.56 81 ASP A C 1
ATOM 636 O O . ASP A 1 81 ? 1.103 4.228 -9.000 1.00 85.56 81 ASP A O 1
ATOM 640 N N . ILE A 1 82 ? 1.871 2.582 -7.676 1.00 90.88 82 ILE A N 1
ATOM 641 C CA . ILE A 1 82 ? 0.717 2.520 -6.786 1.00 90.88 82 ILE A CA 1
ATOM 642 C C . ILE A 1 82 ? 0.802 3.669 -5.776 1.00 90.88 82 ILE A C 1
ATOM 644 O O . ILE A 1 82 ? 1.813 3.815 -5.098 1.00 90.88 82 ILE A O 1
ATOM 648 N N . THR A 1 83 ? -0.284 4.427 -5.618 1.00 91.44 83 THR A N 1
ATOM 649 C CA . THR A 1 83 ? -0.482 5.277 -4.433 1.00 91.44 83 THR A CA 1
ATOM 650 C C . THR A 1 83 ? -1.095 4.447 -3.318 1.00 91.44 83 THR A C 1
ATOM 652 O O . THR A 1 83 ? -2.085 3.746 -3.534 1.00 91.44 83 THR A O 1
ATOM 655 N N . SER A 1 84 ? -0.545 4.545 -2.114 1.00 92.69 84 SER A N 1
ATOM 656 C CA . SER A 1 84 ? -1.013 3.804 -0.946 1.00 92.69 84 SER A CA 1
ATOM 657 C C . SER A 1 84 ? -1.411 4.737 0.188 1.00 92.69 84 SER A C 1
ATOM 659 O O . SER A 1 84 ? -0.740 5.719 0.484 1.00 92.69 84 SER A O 1
ATOM 661 N N . ILE A 1 85 ? -2.501 4.392 0.861 1.00 92.12 85 ILE A N 1
ATOM 662 C CA . ILE A 1 85 ? -2.951 5.019 2.100 1.00 92.12 85 ILE A CA 1
ATOM 663 C C . ILE A 1 85 ? -2.955 3.931 3.165 1.00 92.12 85 ILE A C 1
ATOM 665 O O . ILE A 1 85 ? -3.563 2.881 2.959 1.00 92.12 85 ILE A O 1
ATOM 669 N N . CYS A 1 86 ? -2.298 4.174 4.292 1.00 92.88 86 CYS A N 1
ATOM 670 C CA . CYS A 1 86 ? -2.246 3.251 5.419 1.00 92.88 86 CYS A CA 1
ATOM 671 C C . CYS A 1 86 ? -2.758 3.948 6.676 1.00 92.88 86 CYS A C 1
ATOM 673 O O . CYS A 1 86 ? -2.204 4.973 7.067 1.00 92.88 86 CYS A O 1
ATOM 675 N N . TYR A 1 87 ? -3.796 3.395 7.298 1.00 92.44 87 TYR A N 1
ATOM 676 C CA . TYR A 1 87 ? -4.252 3.782 8.628 1.00 92.44 87 TYR A CA 1
ATOM 677 C C . TYR A 1 87 ? -3.724 2.787 9.647 1.00 92.44 87 TYR A C 1
ATOM 679 O O . TYR A 1 87 ? -3.896 1.581 9.487 1.00 92.44 87 TYR A O 1
ATOM 687 N N . THR A 1 88 ? -3.139 3.309 10.710 1.00 92.31 88 THR A N 1
ATOM 688 C CA . THR A 1 88 ? -2.510 2.550 11.779 1.00 92.31 88 THR A CA 1
ATOM 689 C C . THR A 1 88 ? -3.232 2.840 13.083 1.00 92.31 88 THR A C 1
ATOM 691 O O . THR A 1 88 ? -3.289 3.991 13.520 1.00 92.31 88 THR A O 1
ATOM 694 N N . PHE A 1 89 ? -3.751 1.792 13.714 1.00 92.12 89 PHE A N 1
ATOM 695 C CA . PHE A 1 89 ? -4.506 1.855 14.960 1.00 92.12 89 PHE A CA 1
ATOM 696 C C . PHE A 1 89 ? -3.680 1.208 16.073 1.00 92.12 89 PHE A C 1
ATOM 698 O O . PHE A 1 89 ? -3.544 -0.022 16.094 1.00 92.12 89 PHE A O 1
ATOM 705 N N . PRO A 1 90 ? -3.085 1.994 16.982 1.00 89.69 90 PRO A N 1
ATOM 706 C CA . PRO A 1 90 ? -2.471 1.436 18.174 1.00 89.69 90 PRO A CA 1
ATOM 707 C C . PRO A 1 90 ? -3.560 0.863 19.083 1.00 89.69 90 PRO A C 1
ATOM 709 O O . PRO A 1 90 ? -4.427 1.590 19.565 1.00 89.69 90 PRO A O 1
ATOM 712 N N . VAL A 1 91 ? -3.515 -0.450 19.310 1.00 84.62 91 VAL A N 1
ATOM 713 C CA . VAL A 1 91 ? -4.467 -1.157 20.176 1.00 84.62 91 VAL A CA 1
ATOM 714 C C . VAL A 1 91 ? -3.741 -1.756 21.375 1.00 84.62 91 VAL A C 1
ATOM 716 O O . VAL A 1 91 ? -2.790 -2.524 21.220 1.00 84.62 91 VAL A O 1
ATOM 719 N N . ASP A 1 92 ? -4.228 -1.421 22.573 1.00 71.56 92 ASP A N 1
ATOM 720 C CA . ASP A 1 92 ? -3.735 -1.885 23.876 1.00 71.56 92 ASP A CA 1
ATOM 721 C C . ASP A 1 92 ? -2.256 -1.585 24.220 1.00 71.56 92 ASP A C 1
ATOM 723 O O . ASP A 1 92 ? -1.388 -1.362 23.379 1.00 71.56 92 ASP A O 1
ATOM 727 N N . ASN A 1 93 ? -1.926 -1.713 25.512 1.00 59.22 93 ASN A N 1
ATOM 728 C CA . ASN A 1 93 ? -0.563 -1.642 26.075 1.00 59.22 93 ASN A CA 1
ATOM 729 C C . ASN A 1 93 ? 0.387 -2.778 25.612 1.00 59.22 93 ASN A C 1
ATOM 731 O O . ASN A 1 93 ? 1.418 -3.023 26.238 1.00 59.22 93 ASN A O 1
ATOM 735 N N . LYS A 1 94 ? 0.040 -3.525 24.555 1.00 60.81 94 LYS A N 1
ATOM 736 C CA . LYS A 1 94 ? 0.781 -4.704 24.068 1.00 60.81 94 LYS A CA 1
ATOM 737 C C . LYS A 1 94 ? 1.638 -4.423 22.827 1.00 60.81 94 LYS A C 1
ATOM 739 O O . LYS A 1 94 ? 2.078 -5.377 22.191 1.00 60.81 94 LYS A O 1
ATOM 744 N N . ASN A 1 95 ? 1.878 -3.154 22.479 1.00 72.50 95 ASN A N 1
ATOM 745 C CA . ASN A 1 95 ? 2.636 -2.741 21.286 1.00 72.50 95 ASN A CA 1
ATOM 746 C C . ASN A 1 95 ? 2.111 -3.376 19.983 1.00 72.50 95 ASN A C 1
ATOM 748 O O . ASN A 1 95 ? 2.893 -3.777 19.120 1.00 72.50 95 ASN A O 1
ATOM 752 N N . LYS A 1 96 ? 0.786 -3.504 19.845 1.00 84.62 96 LYS A N 1
ATOM 753 C CA . LYS A 1 96 ? 0.156 -4.019 18.626 1.00 84.62 96 LYS A CA 1
ATOM 754 C C . LYS A 1 96 ? -0.386 -2.873 17.785 1.00 84.62 96 LYS A C 1
ATOM 756 O O . LYS A 1 96 ? -0.926 -1.903 18.311 1.00 84.62 96 LYS A O 1
ATOM 761 N N . LEU A 1 97 ? -0.253 -3.023 16.473 1.00 90.06 97 LEU A N 1
ATOM 762 C CA . LEU A 1 97 ? -0.777 -2.095 15.482 1.00 90.06 97 LEU A CA 1
ATOM 763 C C . LEU A 1 97 ? -1.726 -2.862 14.565 1.00 90.06 97 LEU A C 1
ATOM 765 O O . LEU A 1 97 ? -1.320 -3.860 13.969 1.00 90.06 97 LEU A O 1
ATOM 769 N N . LEU A 1 98 ? -2.970 -2.401 14.456 1.00 92.44 98 LEU A N 1
ATOM 770 C CA . LEU A 1 98 ? -3.872 -2.832 13.387 1.00 92.44 98 LEU A CA 1
ATOM 771 C C . LEU A 1 98 ? -3.700 -1.891 12.196 1.00 92.44 98 LEU A C 1
ATOM 773 O O . LEU A 1 98 ? -3.435 -0.701 12.379 1.00 92.44 98 LEU A O 1
ATOM 777 N N . LEU A 1 99 ? -3.825 -2.425 10.984 1.00 93.19 99 LEU A N 1
ATOM 778 C CA . LEU A 1 99 ? -3.553 -1.715 9.740 1.00 93.19 99 LEU A CA 1
ATOM 779 C C . LEU A 1 99 ? -4.744 -1.812 8.791 1.00 93.19 99 LEU A C 1
ATOM 781 O O . LEU A 1 99 ? -5.169 -2.897 8.413 1.00 93.19 99 LEU A O 1
ATOM 785 N N . LEU A 1 100 ? -5.220 -0.669 8.314 1.00 92.50 100 LEU A N 1
ATOM 786 C CA . LEU A 1 100 ? -6.162 -0.606 7.204 1.00 92.50 100 LEU A CA 1
ATOM 787 C C . LEU A 1 100 ? -5.476 0.069 6.021 1.00 92.50 100 LEU A C 1
ATOM 789 O O . LEU A 1 100 ? -5.192 1.264 6.072 1.00 92.50 100 LEU A O 1
ATOM 793 N N . THR A 1 101 ? -5.220 -0.674 4.944 1.00 92.81 101 THR A N 1
ATOM 794 C CA . THR A 1 101 ? -4.542 -0.135 3.757 1.00 92.81 101 THR A CA 1
ATOM 795 C C . THR A 1 101 ? -5.462 -0.051 2.550 1.00 92.81 101 THR A C 1
ATOM 797 O O . THR A 1 101 ? -6.321 -0.905 2.320 1.00 92.81 101 THR A O 1
ATOM 800 N N . ARG A 1 102 ? -5.292 1.012 1.763 1.00 91.31 102 ARG A N 1
ATOM 801 C CA . ARG A 1 102 ? -5.964 1.230 0.480 1.00 91.31 102 ARG A CA 1
ATOM 802 C C . ARG A 1 102 ? -4.925 1.554 -0.578 1.00 91.31 102 ARG A C 1
ATOM 804 O O . ARG A 1 102 ? -4.058 2.387 -0.338 1.00 91.31 102 ARG A O 1
ATOM 811 N N . HIS A 1 103 ? -5.065 0.957 -1.751 1.00 93.88 103 HIS A N 1
ATOM 812 C CA . HIS A 1 103 ? -4.093 1.086 -2.830 1.00 93.88 103 HIS A CA 1
ATOM 813 C C . HIS A 1 103 ? -4.792 1.523 -4.117 1.00 93.88 103 HIS A C 1
ATOM 815 O O . HIS A 1 103 ? -5.871 1.017 -4.433 1.00 93.88 103 HIS A O 1
ATOM 821 N N . TYR A 1 104 ? -4.178 2.453 -4.843 1.00 91.75 104 TYR A N 1
ATOM 822 C CA . TYR A 1 104 ? -4.721 3.080 -6.043 1.00 91.75 104 TYR A CA 1
ATOM 823 C C . TYR A 1 104 ? -3.714 3.022 -7.184 1.00 91.75 104 TYR A C 1
ATOM 825 O O . TYR A 1 104 ? -2.523 3.245 -6.976 1.00 91.75 104 TYR A O 1
ATOM 833 N N . LEU A 1 105 ? -4.199 2.748 -8.391 1.00 92.69 105 LEU A N 1
ATOM 834 C CA . LEU A 1 105 ? -3.393 2.710 -9.606 1.00 92.69 105 LEU A CA 1
ATOM 835 C C . LEU A 1 105 ? -4.172 3.350 -10.770 1.00 92.69 105 LEU A C 1
ATOM 837 O O . LEU A 1 105 ? -5.355 3.043 -10.919 1.00 92.69 105 LEU A O 1
ATOM 841 N N . PRO A 1 106 ? -3.555 4.171 -11.639 1.00 91.44 106 PRO A N 1
ATOM 842 C CA . PRO A 1 106 ? -4.231 4.669 -12.833 1.00 91.44 106 PRO A CA 1
ATOM 843 C C . PRO A 1 106 ? -4.645 3.520 -13.750 1.00 91.44 106 PRO A C 1
ATOM 845 O O . PRO A 1 106 ? -3.855 2.611 -14.022 1.00 91.44 106 PRO A O 1
ATOM 848 N N . GLU A 1 107 ? -5.868 3.561 -14.273 1.00 90.12 107 GLU A N 1
ATOM 849 C CA . GLU A 1 107 ? -6.396 2.515 -15.153 1.00 90.12 107 GLU A CA 1
ATOM 850 C C . GLU A 1 107 ? -5.522 2.310 -16.399 1.00 90.12 107 GLU A C 1
ATOM 852 O O . GLU A 1 107 ? -5.320 1.172 -16.836 1.00 90.12 107 GLU A O 1
ATOM 857 N N . ALA A 1 108 ? -4.913 3.382 -16.923 1.00 90.38 108 ALA A N 1
ATOM 858 C CA . ALA A 1 108 ? -3.986 3.290 -18.049 1.00 90.38 108 ALA A CA 1
ATOM 859 C C . ALA A 1 108 ? -2.830 2.306 -17.790 1.00 90.38 108 ALA A C 1
ATOM 861 O O . ALA A 1 108 ? -2.385 1.616 -18.712 1.00 90.38 108 ALA A O 1
ATOM 862 N N . GLN A 1 109 ? -2.377 2.161 -16.537 1.00 91.56 109 GLN A N 1
ATOM 863 C CA . GLN A 1 109 ? -1.303 1.228 -16.183 1.00 91.56 109 GLN A CA 1
ATOM 864 C C . GLN A 1 109 ? -1.709 -0.238 -16.322 1.00 91.56 109 GLN A C 1
ATOM 866 O O . GLN A 1 109 ? -0.851 -1.093 -16.552 1.00 91.56 109 GLN A O 1
ATOM 871 N N . LEU A 1 110 ? -3.007 -0.544 -16.270 1.00 91.31 110 LEU A N 1
ATOM 872 C CA . LEU A 1 110 ? -3.491 -1.894 -16.534 1.00 91.31 110 LEU A CA 1
ATOM 873 C C . LEU A 1 110 ? -3.372 -2.266 -18.012 1.00 91.31 110 LEU A C 1
ATOM 875 O O . LEU A 1 110 ? -3.250 -3.450 -18.320 1.00 91.31 110 LEU A O 1
ATOM 879 N N . GLN A 1 111 ? -3.403 -1.302 -18.933 1.00 90.69 111 GLN A N 1
ATOM 880 C CA . GLN A 1 111 ? -3.342 -1.556 -20.379 1.00 90.69 111 GLN A CA 1
ATOM 881 C C . GLN A 1 111 ? -1.988 -1.221 -21.006 1.00 90.69 111 GLN A C 1
ATOM 883 O O . GLN A 1 111 ? -1.707 -1.686 -22.108 1.00 90.69 111 GLN A O 1
ATOM 888 N N . ASN A 1 112 ? -1.128 -0.490 -20.297 1.00 90.44 112 ASN A N 1
ATOM 889 C CA . ASN A 1 112 ? 0.185 -0.080 -20.774 1.00 90.44 112 ASN A CA 1
ATOM 890 C C . ASN A 1 112 ? 1.109 -1.290 -21.054 1.00 90.44 112 ASN A C 1
ATOM 892 O O . ASN A 1 112 ? 1.533 -1.967 -20.111 1.00 90.44 112 ASN A O 1
ATOM 896 N N . PRO A 1 113 ? 1.500 -1.556 -22.317 1.00 89.38 113 PRO A N 1
ATOM 897 C CA . PRO A 1 113 ? 2.383 -2.673 -22.659 1.00 89.38 113 PRO A CA 1
ATOM 898 C C . PRO A 1 113 ? 3.789 -2.557 -22.056 1.00 89.38 113 PRO A C 1
ATOM 900 O O . PRO A 1 113 ? 4.424 -3.582 -21.803 1.00 89.38 113 PRO A O 1
ATOM 903 N N . ALA A 1 114 ? 4.262 -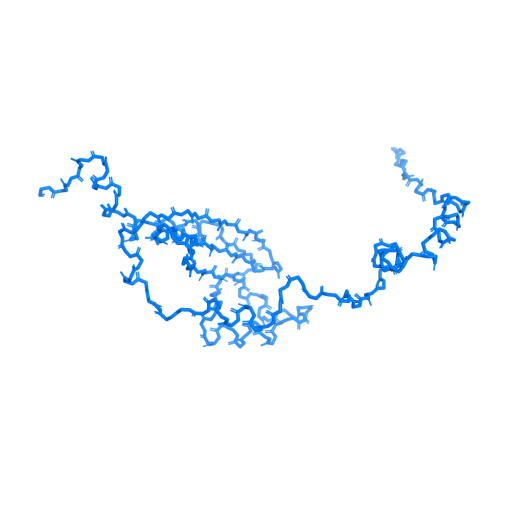1.332 -21.799 1.00 89.00 114 ALA A N 1
ATOM 904 C CA . ALA A 1 114 ? 5.556 -1.078 -21.168 1.00 89.00 114 ALA A CA 1
ATOM 905 C C . ALA A 1 114 ? 5.550 -1.401 -19.665 1.00 89.00 114 ALA A C 1
ATOM 907 O O . ALA A 1 114 ? 6.608 -1.625 -19.074 1.00 89.00 114 ALA A O 1
ATOM 908 N N . ASN A 1 115 ? 4.367 -1.473 -19.044 1.00 88.00 115 ASN A N 1
ATOM 909 C CA . ASN A 1 115 ? 4.242 -1.872 -17.655 1.00 88.00 115 ASN A CA 1
ATOM 910 C C . ASN A 1 115 ? 4.381 -3.399 -17.536 1.00 88.00 115 ASN A C 1
ATOM 912 O O . ASN A 1 115 ? 3.517 -4.180 -17.960 1.00 88.00 115 ASN A O 1
ATOM 916 N N . LYS A 1 116 ? 5.497 -3.824 -16.939 1.00 90.00 116 LYS A N 1
ATOM 917 C CA . LYS A 1 116 ? 5.824 -5.237 -16.699 1.00 90.00 116 LYS A CA 1
ATOM 918 C C . LYS A 1 116 ? 4.873 -5.889 -15.690 1.00 90.00 116 LYS A C 1
ATOM 920 O O . LYS A 1 116 ? 4.608 -7.082 -15.796 1.00 90.00 116 LYS A O 1
ATOM 925 N N . ASN A 1 117 ? 4.305 -5.102 -14.776 1.00 91.81 117 ASN A N 1
ATOM 926 C CA . ASN A 1 117 ? 3.436 -5.572 -13.699 1.00 91.81 117 ASN A CA 1
ATOM 927 C C . ASN A 1 117 ? 1.949 -5.592 -14.087 1.00 91.81 117 ASN A C 1
ATOM 929 O O . ASN A 1 117 ? 1.127 -6.067 -13.305 1.00 91.81 117 ASN A O 1
ATOM 933 N N . ARG A 1 118 ? 1.580 -5.139 -15.299 1.00 92.31 118 ARG A N 1
ATOM 934 C CA . ARG A 1 118 ? 0.173 -4.981 -15.723 1.00 92.31 118 ARG A CA 1
ATOM 935 C C . ARG A 1 118 ? -0.693 -6.226 -15.499 1.00 92.31 118 ARG A C 1
ATOM 937 O O . ARG A 1 118 ? -1.860 -6.102 -15.152 1.00 92.31 118 ARG A O 1
ATOM 944 N N . ALA A 1 119 ? -0.137 -7.425 -15.695 1.00 92.94 119 ALA A N 1
ATOM 945 C CA . ALA A 1 119 ? -0.872 -8.679 -15.529 1.00 92.94 119 ALA A CA 1
ATOM 946 C C . ALA A 1 119 ? -1.231 -8.933 -14.056 1.00 92.94 119 ALA A C 1
ATOM 948 O O . ALA A 1 119 ? -2.378 -9.245 -13.748 1.00 92.94 119 ALA A O 1
ATOM 949 N N . VAL A 1 120 ? -0.267 -8.723 -13.157 1.00 94.50 120 VAL A N 1
ATOM 950 C CA . VAL A 1 120 ? -0.452 -8.843 -11.705 1.00 94.50 120 VAL A CA 1
ATOM 951 C C . VAL A 1 120 ? -1.409 -7.765 -11.200 1.00 94.50 120 VAL A C 1
ATOM 953 O O . VAL A 1 120 ? -2.339 -8.064 -10.460 1.00 94.50 120 VAL A O 1
ATOM 956 N N . TYR A 1 121 ? -1.264 -6.525 -11.670 1.00 94.19 121 TYR A N 1
ATOM 957 C CA . TYR A 1 121 ? -2.160 -5.434 -11.286 1.00 94.19 121 TYR A CA 1
ATOM 958 C C . TYR A 1 121 ? -3.608 -5.677 -11.722 1.00 94.19 121 TYR A C 1
ATOM 960 O O . TYR A 1 121 ? -4.523 -5.422 -10.946 1.00 94.19 121 TYR A O 1
ATOM 968 N N . ARG A 1 122 ? -3.845 -6.242 -12.915 1.00 94.44 122 ARG A N 1
ATOM 969 C CA . ARG A 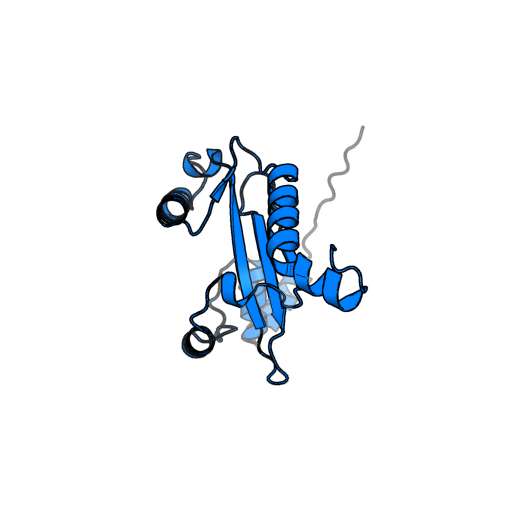1 122 ? -5.201 -6.647 -13.328 1.00 94.44 122 ARG A CA 1
ATOM 970 C C . ARG A 1 122 ? -5.797 -7.670 -12.369 1.00 94.44 122 ARG A C 1
ATOM 972 O O . ARG A 1 122 ? -6.956 -7.533 -11.996 1.00 94.44 122 ARG A O 1
ATOM 979 N N . GLN A 1 123 ? -5.010 -8.662 -11.958 1.00 96.25 123 GLN A N 1
ATOM 980 C CA . GLN A 1 123 ? -5.461 -9.664 -10.997 1.00 96.25 123 GLN A CA 1
ATOM 981 C C . GLN A 1 123 ? -5.797 -9.022 -9.647 1.00 96.25 123 GLN A C 1
ATOM 983 O O . GLN A 1 123 ? -6.870 -9.269 -9.107 1.00 96.25 123 GLN A O 1
ATOM 988 N N . TRP A 1 124 ? -4.922 -8.156 -9.132 1.00 96.00 124 TRP A N 1
ATOM 989 C CA . TRP A 1 124 ? -5.143 -7.436 -7.876 1.00 96.00 124 TRP A CA 1
ATOM 990 C C . TRP A 1 124 ? -6.368 -6.525 -7.923 1.00 96.00 124 TRP A C 1
ATOM 992 O O . TRP A 1 124 ? -7.093 -6.437 -6.936 1.00 96.00 124 TRP A O 1
ATOM 1002 N N . ALA A 1 125 ? -6.634 -5.887 -9.063 1.00 93.56 125 ALA A N 1
ATOM 1003 C CA . ALA A 1 125 ? -7.836 -5.085 -9.256 1.00 93.56 125 ALA A CA 1
ATOM 1004 C C . ALA A 1 125 ? -9.097 -5.963 -9.254 1.00 93.56 125 ALA A C 1
ATOM 1006 O O . ALA A 1 125 ? -10.079 -5.631 -8.597 1.00 93.56 125 ALA A O 1
ATOM 1007 N N . GLN A 1 126 ? -9.054 -7.120 -9.925 1.00 94.31 126 GLN A N 1
ATOM 1008 C CA . GLN A 1 126 ? -10.172 -8.071 -9.972 1.00 94.31 126 GLN A CA 1
ATOM 1009 C C . GLN A 1 126 ? -10.533 -8.644 -8.596 1.00 94.31 126 GLN A C 1
ATOM 1011 O O . GLN A 1 126 ? -11.712 -8.813 -8.303 1.00 94.31 126 GLN A O 1
ATOM 1016 N N . ILE A 1 127 ? -9.537 -8.927 -7.751 1.00 95.50 127 ILE A N 1
ATOM 1017 C CA . ILE A 1 127 ? -9.747 -9.448 -6.387 1.00 95.50 127 ILE A CA 1
ATOM 1018 C C . ILE A 1 127 ? -9.911 -8.340 -5.332 1.00 95.50 127 ILE A C 1
ATOM 1020 O O . ILE A 1 127 ? -10.057 -8.636 -4.150 1.00 95.50 127 ILE A O 1
ATOM 1024 N N . GLY A 1 128 ? -9.884 -7.067 -5.744 1.00 91.56 128 GLY A N 1
ATOM 1025 C CA . GLY A 1 128 ? -10.147 -5.914 -4.880 1.00 91.56 128 GLY A CA 1
ATOM 1026 C C . GLY A 1 128 ? -8.982 -5.449 -3.999 1.00 91.56 128 GLY A C 1
ATOM 1027 O O . GLY A 1 128 ? -9.199 -4.640 -3.099 1.00 91.56 128 GLY A O 1
ATOM 1028 N N . TRP A 1 129 ? -7.753 -5.917 -4.236 1.00 92.94 129 TRP A N 1
ATOM 1029 C CA . TRP A 1 129 ? -6.558 -5.480 -3.495 1.00 92.94 129 TRP A CA 1
ATOM 1030 C C . TRP A 1 129 ? -6.084 -4.082 -3.898 1.00 92.94 129 TRP A C 1
ATOM 1032 O O . TRP A 1 129 ? -5.542 -3.349 -3.071 1.00 92.94 129 TRP A O 1
ATOM 1042 N N . ILE A 1 130 ? -6.306 -3.700 -5.157 1.00 93.56 130 ILE A N 1
ATOM 1043 C CA . ILE A 1 130 ? -6.053 -2.345 -5.654 1.00 93.56 130 ILE A CA 1
ATOM 1044 C C . ILE A 1 130 ? -7.316 -1.781 -6.300 1.00 93.56 130 ILE A C 1
ATOM 1046 O O . ILE A 1 130 ? -8.123 -2.512 -6.871 1.00 93.56 130 ILE A O 1
ATOM 1050 N N . ARG A 1 131 ? -7.477 -0.463 -6.231 1.00 91.56 131 ARG A N 1
ATOM 1051 C CA . ARG A 1 131 ? -8.551 0.286 -6.886 1.00 91.56 131 ARG A CA 1
ATOM 1052 C C . ARG A 1 131 ? -7.974 1.053 -8.060 1.00 91.56 131 ARG A C 1
ATOM 1054 O O . ARG A 1 131 ? -6.848 1.537 -7.985 1.00 91.56 131 ARG A O 1
ATOM 1061 N N . THR A 1 132 ? -8.739 1.186 -9.132 1.00 90.31 132 THR A N 1
ATOM 1062 C CA . THR A 1 132 ? -8.312 1.994 -10.270 1.00 90.31 132 THR A CA 1
ATOM 1063 C C . THR A 1 132 ? -8.833 3.418 -10.163 1.00 90.31 132 THR A C 1
ATOM 1065 O O . THR A 1 132 ? -9.973 3.644 -9.757 1.00 90.31 132 THR A O 1
ATOM 1068 N N . THR A 1 133 ? -7.999 4.385 -10.534 1.00 86.00 133 THR A N 1
ATOM 1069 C CA . THR A 1 133 ? -8.435 5.756 -10.821 1.00 86.00 133 THR A CA 1
ATOM 1070 C C . THR A 1 133 ? -8.571 5.924 -12.328 1.00 86.00 133 THR A C 1
ATOM 1072 O O . THR A 1 133 ? -7.790 5.352 -13.092 1.00 86.00 133 THR A O 1
ATOM 1075 N N . GLN A 1 134 ? -9.581 6.674 -12.768 1.00 83.00 134 GLN A N 1
ATOM 1076 C CA . GLN A 1 134 ? -9.768 6.951 -14.192 1.00 83.00 134 GLN A CA 1
ATOM 1077 C C . GLN A 1 134 ? -8.599 7.778 -14.734 1.00 83.00 134 GLN A C 1
ATOM 1079 O O . GLN A 1 134 ? -8.101 8.670 -14.053 1.00 83.00 134 GLN A O 1
ATOM 1084 N N . GLY A 1 135 ? -8.201 7.497 -15.975 1.00 83.06 135 GLY A N 1
ATOM 1085 C CA . GLY A 1 135 ? -7.134 8.222 -16.662 1.00 83.06 135 GLY A CA 1
ATOM 1086 C C . GLY A 1 135 ? -5.751 7.578 -16.538 1.00 83.06 135 GLY A C 1
ATOM 1087 O O . GLY A 1 135 ? -5.605 6.382 -16.264 1.00 83.06 135 GLY A O 1
ATOM 1088 N N . ASP A 1 136 ? -4.732 8.383 -16.828 1.00 80.88 136 ASP A N 1
ATOM 1089 C CA . ASP A 1 136 ? -3.320 7.999 -16.909 1.00 80.88 136 ASP A CA 1
ATOM 1090 C C . ASP A 1 136 ? -2.475 8.465 -15.718 1.00 80.88 136 ASP A C 1
ATOM 1092 O O . ASP A 1 136 ? -1.331 8.027 -15.563 1.00 80.88 136 ASP A O 1
ATOM 1096 N N . CYS A 1 137 ? -3.057 9.283 -14.844 1.00 74.38 137 CYS A N 1
ATOM 1097 C CA . CYS A 1 137 ? -2.461 9.733 -13.601 1.00 74.38 137 CYS A CA 1
ATOM 1098 C C . CYS A 1 137 ? -3.375 9.480 -12.394 1.00 74.38 137 CYS A C 1
ATOM 1100 O O . CYS A 1 137 ? -4.575 9.223 -12.515 1.00 74.38 137 CYS A O 1
ATOM 1102 N N . ILE A 1 138 ? -2.776 9.508 -11.207 1.00 74.12 138 ILE A N 1
ATOM 1103 C CA . ILE A 1 138 ? -3.492 9.437 -9.942 1.00 74.12 138 ILE A CA 1
ATOM 1104 C C . ILE A 1 138 ? -4.040 10.821 -9.636 1.00 74.12 138 ILE A C 1
ATOM 1106 O O . ILE A 1 138 ? -3.295 11.793 -9.506 1.00 74.12 138 ILE A O 1
ATOM 1110 N N . ASP A 1 139 ? -5.358 10.882 -9.489 1.00 73.75 139 ASP A N 1
ATOM 1111 C CA . ASP A 1 139 ? -6.032 12.057 -8.971 1.00 73.75 139 ASP A CA 1
ATOM 1112 C C . ASP A 1 139 ? -5.822 12.119 -7.448 1.00 73.75 139 ASP A C 1
ATOM 1114 O O . ASP A 1 139 ? -6.360 11.317 -6.666 1.00 73.75 139 ASP A O 1
ATOM 1118 N N . TYR A 1 140 ? -4.980 13.063 -7.026 1.00 67.00 140 TYR A N 1
ATOM 1119 C CA . TYR A 1 140 ? -4.714 13.301 -5.616 1.00 67.00 140 TYR A CA 1
ATOM 1120 C C . TYR A 1 140 ? -5.961 13.763 -4.871 1.00 67.00 140 TYR A C 1
ATOM 1122 O O . TYR A 1 140 ? -6.131 13.363 -3.722 1.00 67.00 140 TYR A O 1
ATOM 1130 N N . ASP A 1 141 ? -6.874 14.494 -5.509 1.00 66.81 141 ASP A N 1
ATOM 1131 C CA . ASP A 1 141 ? -8.106 14.941 -4.864 1.00 66.81 141 ASP A CA 1
ATOM 1132 C C . ASP A 1 141 ? -9.008 13.749 -4.547 1.00 66.81 141 ASP A C 1
ATOM 1134 O O . ASP A 1 141 ? -9.585 13.679 -3.463 1.00 66.81 141 ASP A O 1
ATOM 1138 N N . VAL A 1 142 ? -9.067 12.742 -5.424 1.00 64.00 142 VAL A N 1
ATOM 1139 C CA . VAL A 1 142 ? -9.797 11.489 -5.157 1.00 64.00 142 VAL A CA 1
ATOM 1140 C C . VAL A 1 142 ? -9.159 10.707 -4.008 1.00 64.00 142 VAL A C 1
ATOM 1142 O O . VAL A 1 142 ? -9.869 10.201 -3.129 1.00 64.00 142 VAL A O 1
ATOM 1145 N N . SER A 1 143 ? -7.828 10.629 -3.972 1.00 62.84 143 SER A N 1
ATOM 1146 C CA . SER A 1 143 ? -7.092 9.920 -2.917 1.00 62.84 143 SER A CA 1
ATOM 1147 C C . SER A 1 143 ? -7.245 10.614 -1.557 1.00 62.84 143 SER A C 1
ATOM 1149 O O . SER A 1 143 ? -7.565 9.964 -0.561 1.00 62.84 143 SER A O 1
ATOM 1151 N N . VAL A 1 144 ? -7.119 11.943 -1.522 1.00 63.84 144 VAL A N 1
ATOM 1152 C CA . VAL A 1 144 ? -7.287 12.795 -0.332 1.00 63.84 144 VAL A CA 1
ATOM 1153 C C . VAL A 1 144 ? -8.747 12.843 0.128 1.00 63.84 144 VAL A C 1
ATOM 1155 O O . VAL A 1 144 ? -9.035 12.791 1.323 1.00 63.84 144 VAL A O 1
ATOM 1158 N N . MET A 1 145 ? -9.708 12.872 -0.792 1.00 56.69 145 MET A N 1
ATOM 1159 C CA . MET A 1 145 ? -11.129 12.803 -0.454 1.00 56.69 145 MET A CA 1
ATOM 1160 C C . MET A 1 145 ? -11.498 11.434 0.118 1.00 56.69 145 MET A C 1
ATOM 1162 O O . MET A 1 145 ? -12.252 11.353 1.090 1.00 56.69 145 MET A O 1
ATOM 1166 N N . THR A 1 146 ? -10.963 10.350 -0.447 1.00 65.69 146 THR A N 1
ATOM 1167 C CA . THR A 1 146 ? -11.159 9.007 0.115 1.00 65.69 146 THR A CA 1
ATOM 1168 C C . THR A 1 146 ? -10.494 8.889 1.479 1.00 65.69 146 THR A C 1
ATOM 1170 O O . THR A 1 146 ? -11.074 8.299 2.397 1.00 65.69 146 THR A O 1
ATOM 1173 N N . PHE A 1 147 ? -9.322 9.511 1.628 1.00 69.19 147 PHE A N 1
ATOM 1174 C CA . PHE A 1 147 ? -8.634 9.618 2.900 1.00 69.19 147 PHE A CA 1
ATOM 1175 C C . PHE A 1 147 ? -9.517 10.279 3.961 1.00 69.19 147 PHE A C 1
ATOM 1177 O O . PHE A 1 147 ? -9.747 9.709 5.027 1.00 69.19 147 PHE A O 1
ATOM 1184 N N . SER A 1 148 ? -10.049 11.458 3.631 1.00 62.94 148 SER A N 1
ATOM 1185 C CA . SER A 1 148 ? -10.899 12.260 4.504 1.00 62.94 148 SER A CA 1
ATOM 1186 C C . SER A 1 148 ? -12.180 11.517 4.881 1.00 62.94 148 SER A C 1
ATOM 1188 O O . SER A 1 148 ? -12.487 11.410 6.062 1.00 62.94 148 SER A O 1
ATOM 1190 N N . LYS A 1 149 ? -12.882 10.904 3.919 1.00 66.81 149 LYS A N 1
ATOM 1191 C CA . LYS A 1 149 ? -14.114 10.135 4.182 1.00 66.81 149 LYS A CA 1
ATOM 1192 C C . LYS A 1 149 ? -13.879 8.941 5.107 1.00 66.81 149 LYS A C 1
ATOM 1194 O O . LYS A 1 149 ? -14.665 8.709 6.028 1.00 66.81 149 LYS A O 1
ATOM 1199 N N . THR A 1 150 ? -12.806 8.187 4.867 1.00 69.69 150 THR A N 1
ATOM 1200 C CA . THR A 1 150 ? -12.452 7.017 5.683 1.00 69.69 150 THR A CA 1
ATOM 1201 C C . THR A 1 150 ? -12.060 7.459 7.092 1.00 69.69 150 THR A C 1
ATOM 1203 O O . THR A 1 150 ? -12.593 6.933 8.065 1.00 69.69 150 THR A O 1
ATOM 1206 N N . ALA A 1 151 ? -11.226 8.497 7.209 1.00 67.00 151 ALA A N 1
ATOM 1207 C CA . ALA A 1 151 ? -10.854 9.092 8.488 1.00 67.00 151 ALA A CA 1
ATOM 1208 C C . ALA A 1 151 ? -12.084 9.610 9.254 1.00 67.00 151 ALA A C 1
ATOM 1210 O O . ALA A 1 151 ? -12.254 9.282 10.420 1.00 67.00 151 ALA A O 1
ATOM 1211 N N . SER A 1 152 ? -13.000 10.343 8.616 1.00 67.25 152 SER A N 1
ATOM 1212 C CA . SER A 1 152 ? -14.228 10.817 9.267 1.00 67.25 152 SER A CA 1
ATOM 1213 C C . SER A 1 152 ? -15.116 9.667 9.744 1.00 67.25 152 SER A C 1
ATOM 1215 O O . SER A 1 152 ? -15.642 9.716 10.852 1.00 67.25 152 SER A O 1
ATOM 1217 N N . THR A 1 153 ? -15.260 8.608 8.948 1.00 70.25 153 THR A N 1
ATOM 1218 C CA . THR A 1 153 ? -16.079 7.445 9.324 1.00 70.25 153 THR A CA 1
ATOM 1219 C C . THR A 1 153 ? -15.479 6.682 10.506 1.00 70.25 153 THR A C 1
ATOM 1221 O O . THR A 1 153 ? -16.219 6.223 11.372 1.00 70.25 153 THR A O 1
ATOM 1224 N N . LEU A 1 154 ? -14.150 6.562 10.561 1.00 68.31 154 LEU A N 1
ATOM 1225 C CA . LEU A 1 154 ? -13.460 5.799 11.602 1.00 68.31 154 LEU A CA 1
ATOM 1226 C C . LEU A 1 154 ? -13.203 6.623 12.873 1.00 68.31 154 LEU A C 1
ATOM 1228 O O . LEU A 1 154 ? -13.272 6.073 13.964 1.00 68.31 154 LEU A O 1
ATOM 1232 N N . ILE A 1 155 ? -12.962 7.932 12.759 1.00 62.69 155 ILE A N 1
ATOM 1233 C CA . ILE A 1 155 ? -12.475 8.788 13.859 1.00 62.69 155 ILE A CA 1
ATOM 1234 C C . ILE A 1 155 ? -13.582 9.682 14.449 1.00 62.69 155 ILE A C 1
ATOM 1236 O O . ILE A 1 155 ? -13.417 10.200 15.554 1.00 62.69 155 ILE A O 1
ATOM 1240 N N . SER A 1 156 ? -14.719 9.884 13.765 1.00 58.62 156 SER A N 1
ATOM 1241 C CA . SER A 1 156 ? -15.764 10.839 14.204 1.00 58.62 156 SER A CA 1
ATOM 1242 C C . SER A 1 156 ? -16.227 10.641 15.651 1.00 58.62 156 SER A C 1
ATOM 1244 O O . SER A 1 156 ? -16.378 11.624 16.376 1.00 58.62 156 SER A O 1
ATOM 1246 N N . SER A 1 157 ? -16.387 9.398 16.107 1.00 52.34 157 SER A N 1
ATOM 1247 C CA . SER A 1 157 ? -16.767 9.098 17.494 1.00 52.34 157 SER A CA 1
ATOM 1248 C C . SER A 1 157 ? -15.644 9.377 18.501 1.00 52.34 157 SER A C 1
ATOM 1250 O O . SER A 1 157 ? -15.917 9.865 19.598 1.00 52.34 157 SER A O 1
ATOM 1252 N N . TRP A 1 158 ? -14.381 9.154 18.129 1.00 58.91 158 TRP A N 1
ATOM 1253 C CA . TRP A 1 158 ? -13.220 9.445 18.976 1.00 58.91 158 TRP A CA 1
ATOM 1254 C C . TRP A 1 158 ? -12.995 10.952 19.154 1.00 58.91 158 TRP A C 1
ATOM 1256 O O . TRP A 1 158 ? -12.817 11.431 20.276 1.00 58.91 158 TRP A O 1
ATOM 1266 N N . TRP A 1 159 ? -13.058 11.722 18.060 1.00 50.41 159 TRP A N 1
ATOM 1267 C CA . TRP A 1 159 ? -12.874 13.178 18.101 1.00 50.41 159 TRP A CA 1
ATOM 1268 C C . TRP A 1 159 ? -13.980 13.861 18.920 1.00 50.41 159 TRP A C 1
ATOM 1270 O O . TRP A 1 159 ? -13.686 14.688 19.785 1.00 50.41 159 TRP A O 1
ATOM 1280 N N . ALA A 1 160 ? -15.238 13.442 18.729 1.00 55.59 160 ALA A N 1
ATOM 1281 C CA . ALA A 1 160 ? -16.380 13.900 19.522 1.00 55.59 160 ALA A CA 1
ATOM 1282 C C . ALA A 1 160 ? -16.221 13.581 21.022 1.00 55.59 160 ALA A C 1
ATOM 1284 O O . ALA A 1 160 ? -16.456 14.446 21.869 1.00 55.59 160 ALA A O 1
ATOM 1285 N N . SER A 1 161 ? -15.753 12.370 21.354 1.00 55.44 161 SER A N 1
ATOM 1286 C CA . SER A 1 161 ? -15.526 11.930 22.737 1.00 55.44 161 SER A CA 1
ATOM 1287 C C . SER A 1 161 ? -14.397 12.689 23.442 1.00 55.44 161 SER A C 1
ATOM 1289 O O . SER A 1 161 ? -14.470 12.879 24.655 1.00 55.44 161 SER A O 1
ATOM 1291 N N . ARG A 1 162 ? -13.348 13.110 22.723 1.00 57.62 162 ARG A N 1
ATOM 1292 C CA . ARG A 1 162 ? -12.187 13.807 23.309 1.00 57.62 162 ARG A CA 1
ATOM 1293 C C . ARG A 1 162 ? -12.394 15.317 23.44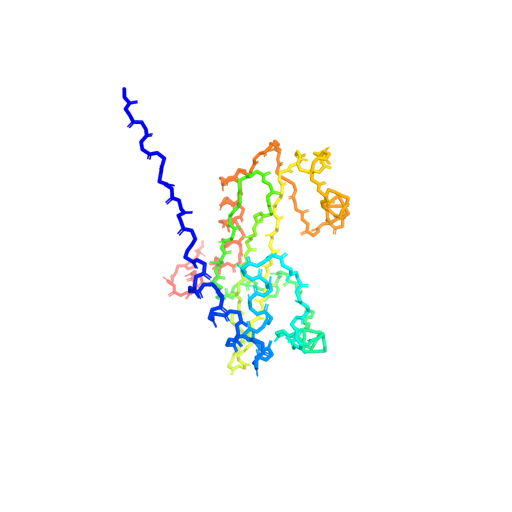8 1.00 57.62 162 ARG A C 1
ATOM 1295 O O . ARG A 1 162 ? -11.794 15.929 24.328 1.00 57.62 162 ARG A O 1
ATOM 1302 N N . HIS A 1 163 ? -13.245 15.906 22.610 1.00 58.66 163 HIS A N 1
ATOM 1303 C CA . HIS A 1 163 ? -13.506 17.350 22.587 1.00 58.66 163 HIS A CA 1
ATOM 1304 C C . HIS A 1 163 ? -14.886 17.756 23.131 1.00 58.66 163 HIS A C 1
ATOM 1306 O O . HIS A 1 163 ? -15.251 18.925 23.046 1.00 58.66 163 HIS A O 1
ATOM 1312 N N . GLY A 1 164 ? -15.643 16.826 23.725 1.00 45.69 164 GLY A N 1
ATOM 1313 C CA . GLY A 1 164 ? -16.895 17.138 24.428 1.00 45.69 164 GLY A CA 1
ATOM 1314 C C . GLY A 1 164 ? -18.031 17.629 23.524 1.00 45.69 164 GLY A C 1
ATOM 1315 O O . GLY A 1 164 ? -18.979 18.235 24.013 1.00 45.69 164 GLY A O 1
ATOM 1316 N N . MET A 1 165 ? -17.951 17.372 22.218 1.00 46.81 165 MET A N 1
ATOM 1317 C CA . MET A 1 165 ? -18.988 17.705 21.243 1.00 46.81 165 MET A CA 1
ATOM 1318 C C . MET A 1 165 ? -19.701 16.423 20.814 1.00 46.81 165 MET A C 1
ATOM 1320 O O . MET A 1 165 ? -19.458 15.897 19.730 1.00 46.81 165 MET A O 1
ATOM 1324 N N . LEU A 1 166 ? -20.571 15.893 21.674 1.00 41.03 166 LEU A N 1
ATOM 1325 C CA . LEU A 1 166 ? -21.592 14.958 21.203 1.00 41.03 166 LEU A CA 1
ATOM 1326 C C . LEU A 1 166 ? -22.671 15.770 20.468 1.00 41.03 166 LEU A C 1
ATOM 1328 O O . LEU A 1 166 ? -23.095 16.800 21.000 1.00 41.03 166 LEU A O 1
ATOM 1332 N N . PRO A 1 167 ? -23.124 15.353 19.273 1.00 41.34 167 PRO A N 1
ATOM 1333 C CA . PRO A 1 167 ? -24.312 15.942 18.678 1.00 41.34 167 PRO A CA 1
ATOM 1334 C C . PRO A 1 167 ? -25.505 15.595 19.574 1.00 41.34 167 PRO A C 1
ATOM 1336 O O . PRO A 1 167 ? -25.717 14.422 19.887 1.00 41.34 167 PRO A O 1
ATOM 1339 N N . THR A 1 168 ? -26.238 16.617 20.010 1.00 41.31 168 THR A N 1
ATOM 1340 C CA . THR A 1 168 ? -27.592 16.475 20.566 1.00 41.31 168 THR A CA 1
ATOM 1341 C C . THR A 1 168 ? -28.565 15.990 19.508 1.00 41.31 168 THR A C 1
ATOM 1343 O O . THR A 1 168 ? -28.444 16.496 18.366 1.00 41.31 168 THR A O 1
#

Secondary structure (DSSP, 8-state):
-----------HHHHHHHHHHHHT-HHHHHHHHHHHS------SS-SS-HHHHHHT-----TTTTTT---EEEEE--SSSS-EEEEEEEEETTTTEEEEEEEEEEEHHHHH-TT-TTHHHHHHHHHTTSSEEESSSS--HHHHHHHHHHHHHHHHHHHHHHHHT----

Sequence (168 aa):
MNLSCAEFVLDSAALHDTIQKARGIPSQWTEMLTKRFNIWCQGEIPWMGEGTWKSCQLDYDENDLKGLECYAGLDLSLTGDITSICYTFPVDNKNKLLLLTRHYLPEAQLQNPANKNRAVYRQWAQIGWIRTTQGDCIDYDVSVMTFSKTASTLISSWWASRHGMLPT